Protein AF-A0A3D5DNL4-F1 (afdb_monomer)

Radius of gyration: 16.43 Å; Cα contacts (8 Å, |Δi|>4): 248; chains: 1; bounding box: 52×30×43 Å

Secondary structure (DSSP, 8-state):
-----PPP-------S-PPEEEEEEEETTEEEEEEEEE-STHHHHHHHHIIIIITT-----SEEEEEEEEESPPBTTTHHHHHHHHHHSPSSEEEEEESHHHHH-GGGTT-TTB-S-GGGTS--SEEE-

Structure (mmCIF, N/CA/C/O backbone):
data_AF-A0A3D5DNL4-F1
#
_entry.id   AF-A0A3D5DNL4-F1
#
loop_
_atom_site.group_PDB
_atom_site.id
_atom_site.type_symbol
_atom_site.label_atom_id
_atom_site.label_alt_id
_atom_site.label_comp_id
_atom_site.label_asym_id
_atom_site.label_entity_id
_atom_site.label_seq_id
_atom_site.pdbx_PDB_ins_code
_atom_site.Cartn_x
_atom_site.Cartn_y
_atom_site.Cartn_z
_atom_site.occupancy
_atom_site.B_iso_or_equiv
_atom_site.auth_seq_id
_atom_site.auth_comp_id
_atom_site.auth_asym_id
_atom_site.auth_atom_id
_atom_site.pdbx_PDB_model_num
ATOM 1 N N . MET A 1 1 ? 29.120 -6.419 -22.563 1.00 45.84 1 MET A N 1
ATOM 2 C CA . MET A 1 1 ? 28.524 -5.348 -21.740 1.00 45.84 1 MET A CA 1
ATOM 3 C C . MET A 1 1 ? 28.718 -5.767 -20.292 1.00 45.84 1 MET A C 1
ATOM 5 O O . MET A 1 1 ? 28.056 -6.698 -19.859 1.00 45.84 1 MET A O 1
ATOM 9 N N . ALA A 1 2 ? 29.748 -5.243 -19.621 1.00 48.34 2 ALA A N 1
ATOM 10 C CA . ALA A 1 2 ? 30.070 -5.651 -18.254 1.00 48.34 2 ALA A CA 1
ATOM 11 C C . ALA A 1 2 ? 28.949 -5.183 -17.318 1.00 48.34 2 ALA A C 1
ATOM 13 O O . ALA A 1 2 ? 28.575 -4.011 -17.357 1.00 48.34 2 ALA A O 1
ATOM 14 N N . ALA A 1 3 ? 28.386 -6.104 -16.535 1.00 53.28 3 ALA A N 1
ATOM 15 C CA . ALA A 1 3 ? 27.426 -5.763 -15.498 1.00 53.28 3 ALA A CA 1
ATOM 16 C C . ALA A 1 3 ? 28.106 -4.803 -14.514 1.00 53.28 3 ALA A C 1
ATOM 18 O O . ALA A 1 3 ? 29.190 -5.092 -14.011 1.00 53.28 3 ALA A O 1
ATOM 19 N N . ILE A 1 4 ? 27.496 -3.639 -14.293 1.00 64.38 4 ILE A N 1
ATOM 20 C CA . ILE A 1 4 ? 27.925 -2.720 -13.243 1.00 64.38 4 ILE A CA 1
ATOM 21 C C . ILE A 1 4 ? 27.651 -3.435 -11.919 1.00 64.38 4 ILE A C 1
ATOM 23 O O . ILE A 1 4 ? 26.496 -3.711 -11.594 1.00 64.38 4 ILE A O 1
ATOM 27 N N . ASP A 1 5 ? 28.720 -3.766 -11.197 1.00 60.12 5 ASP A N 1
ATOM 28 C CA . ASP A 1 5 ? 28.674 -4.396 -9.880 1.00 60.12 5 ASP A CA 1
ATOM 29 C C . ASP A 1 5 ? 28.193 -3.365 -8.851 1.00 60.12 5 ASP A C 1
ATOM 31 O O . ASP A 1 5 ? 28.971 -2.630 -8.236 1.00 60.12 5 ASP A O 1
ATOM 35 N N . LEU A 1 6 ? 26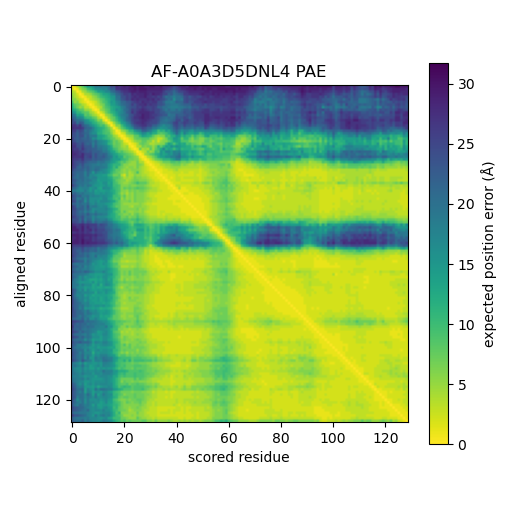.870 -3.209 -8.765 1.00 61.59 6 LEU A N 1
ATOM 36 C CA . LEU A 1 6 ? 26.246 -2.338 -7.782 1.00 61.59 6 LEU A CA 1
ATOM 37 C C . LEU A 1 6 ? 26.340 -3.010 -6.408 1.00 61.59 6 LEU A C 1
ATOM 39 O O . LEU A 1 6 ? 25.961 -4.175 -6.269 1.00 61.59 6 LEU A O 1
ATOM 43 N N . PRO A 1 7 ? 26.787 -2.283 -5.369 1.00 70.94 7 PRO A N 1
ATOM 44 C CA . PRO A 1 7 ? 26.850 -2.832 -4.026 1.00 70.94 7 PRO A CA 1
ATOM 45 C C . PRO A 1 7 ? 25.465 -3.310 -3.601 1.00 70.94 7 PRO A C 1
ATOM 47 O O . PRO A 1 7 ? 24.460 -2.639 -3.861 1.00 70.94 7 PRO A O 1
ATOM 50 N N . ALA A 1 8 ? 25.423 -4.456 -2.916 1.00 64.00 8 ALA A N 1
ATOM 51 C CA . ALA A 1 8 ? 24.187 -4.982 -2.363 1.00 64.00 8 ALA A CA 1
ATOM 52 C C . ALA A 1 8 ? 23.472 -3.857 -1.591 1.00 64.00 8 ALA A C 1
ATOM 54 O O . ALA A 1 8 ? 24.087 -3.243 -0.709 1.00 64.00 8 ALA A O 1
ATOM 55 N N . PRO A 1 9 ? 22.213 -3.534 -1.936 1.00 57.56 9 PRO A N 1
ATOM 56 C CA . PRO A 1 9 ? 21.473 -2.468 -1.280 1.00 57.56 9 PRO A CA 1
ATOM 57 C C . PRO A 1 9 ? 21.450 -2.748 0.218 1.00 57.56 9 PRO A C 1
ATOM 59 O O . PRO A 1 9 ? 20.840 -3.721 0.665 1.00 57.56 9 PRO A O 1
ATOM 62 N N . ARG A 1 10 ? 22.155 -1.909 0.981 1.00 63.69 10 ARG A N 1
ATOM 63 C CA . ARG A 1 10 ? 22.182 -1.989 2.438 1.00 63.69 10 ARG A CA 1
ATOM 64 C C . ARG A 1 10 ? 20.757 -1.749 2.908 1.00 63.69 10 ARG A C 1
ATOM 66 O O . ARG A 1 10 ? 20.219 -0.666 2.690 1.00 63.69 10 ARG A O 1
ATOM 73 N N . ALA A 1 11 ? 20.139 -2.761 3.508 1.00 55.66 11 ALA A N 1
ATOM 74 C CA . ALA A 1 11 ? 18.923 -2.542 4.268 1.00 55.66 11 ALA A CA 1
ATOM 75 C C . ALA A 1 11 ? 19.286 -1.537 5.369 1.00 55.66 11 ALA A C 1
ATOM 77 O O . ALA A 1 11 ? 20.080 -1.851 6.258 1.00 55.66 11 ALA A O 1
ATOM 78 N N . GLY A 1 12 ? 18.796 -0.300 5.249 1.00 47.91 12 GLY A N 1
ATOM 79 C CA . GLY A 1 12 ? 18.833 0.648 6.355 1.00 47.91 12 GLY A CA 1
ATOM 80 C C . GLY A 1 12 ? 18.221 -0.035 7.575 1.00 47.91 12 GLY A C 1
ATOM 81 O O . GLY A 1 12 ? 17.259 -0.791 7.432 1.00 47.91 12 GLY A O 1
ATOM 82 N N . GLY A 1 13 ? 18.838 0.146 8.744 1.00 39.88 13 GLY A N 1
ATOM 83 C CA . GLY A 1 13 ? 18.421 -0.526 9.973 1.00 39.88 13 GLY A CA 1
ATOM 84 C C . GLY A 1 13 ? 16.913 -0.412 10.208 1.00 39.88 13 GLY A C 1
ATOM 85 O O . GLY A 1 13 ? 16.300 0.603 9.889 1.00 39.88 13 GLY A O 1
ATOM 86 N N . THR A 1 14 ? 16.323 -1.458 10.784 1.00 41.62 14 THR A N 1
ATOM 87 C CA . THR A 1 14 ? 14.890 -1.607 11.088 1.00 41.62 14 THR A CA 1
ATOM 88 C C . THR A 1 14 ? 14.416 -0.694 12.229 1.00 41.62 14 THR A C 1
ATOM 90 O O . THR A 1 14 ? 13.620 -1.099 13.075 1.00 41.62 14 THR A O 1
ATOM 93 N N . ALA A 1 15 ? 14.925 0.534 12.302 1.00 36.41 15 ALA A N 1
ATOM 94 C CA . ALA A 1 15 ? 14.501 1.516 13.281 1.00 36.41 15 ALA A CA 1
ATOM 95 C C . ALA A 1 15 ? 13.173 2.147 12.828 1.00 36.41 15 ALA A C 1
ATOM 97 O O . ALA A 1 15 ? 13.147 3.194 12.194 1.00 36.41 15 ALA A O 1
ATOM 98 N N . GLY A 1 16 ? 12.068 1.476 13.154 1.00 37.69 16 GLY A N 1
ATOM 99 C CA . GLY A 1 16 ? 10.826 2.148 13.544 1.00 37.69 16 GLY A CA 1
ATOM 100 C C . GLY A 1 16 ? 10.001 2.879 12.482 1.00 37.69 16 GLY A C 1
ATOM 101 O O . GLY A 1 16 ? 9.203 3.723 12.869 1.00 37.69 16 GLY A O 1
ATOM 102 N N . ALA A 1 17 ? 10.115 2.572 11.190 1.00 43.59 17 ALA A N 1
ATOM 103 C CA . ALA A 1 17 ? 9.132 3.029 10.200 1.00 43.59 17 ALA A CA 1
ATOM 104 C C . ALA A 1 17 ? 7.957 2.039 10.138 1.00 43.59 17 ALA A C 1
ATOM 106 O O . ALA A 1 17 ? 7.785 1.310 9.162 1.00 43.59 17 ALA A O 1
ATOM 107 N N . GLY A 1 18 ? 7.195 1.939 11.229 1.00 47.69 18 GLY A N 1
ATOM 108 C CA . GLY A 1 18 ? 5.841 1.400 11.116 1.00 47.69 18 GLY A CA 1
ATOM 109 C C . GLY A 1 18 ? 5.007 2.327 10.218 1.00 47.69 18 GLY A C 1
ATOM 110 O O . GLY A 1 18 ? 5.360 3.502 10.100 1.00 47.69 18 GLY A O 1
ATOM 111 N N . PRO A 1 19 ? 3.943 1.832 9.565 1.00 55.78 19 PRO A N 1
ATOM 112 C CA . PRO A 1 19 ? 3.012 2.701 8.849 1.00 55.78 19 PRO A CA 1
ATOM 113 C C . PRO A 1 19 ? 2.564 3.851 9.757 1.00 55.78 19 PRO A C 1
ATOM 115 O O . PRO A 1 19 ? 2.255 3.617 10.930 1.00 55.78 19 PRO A O 1
ATOM 118 N N . ASP A 1 20 ? 2.571 5.079 9.234 1.00 61.22 20 ASP A N 1
ATOM 119 C CA . ASP A 1 20 ? 2.153 6.245 10.012 1.00 61.22 20 ASP A CA 1
ATOM 120 C C . ASP A 1 20 ? 0.690 6.061 10.420 1.00 61.22 20 ASP A C 1
ATOM 122 O O . ASP A 1 20 ? -0.160 5.748 9.579 1.00 61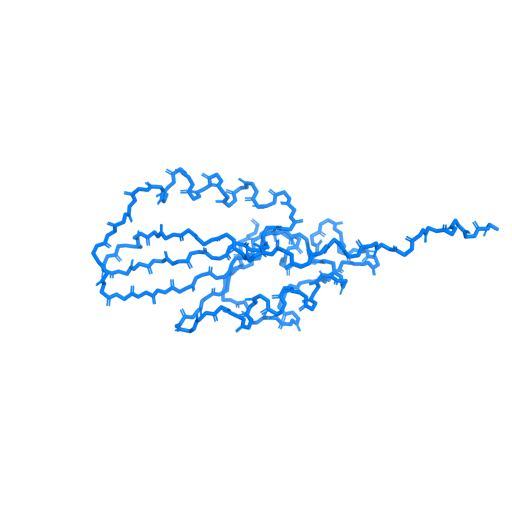.22 20 ASP A O 1
ATOM 126 N N . VAL A 1 21 ? 0.423 6.168 11.725 1.00 61.62 21 VAL A N 1
ATOM 127 C CA . VAL A 1 21 ? -0.891 5.868 12.300 1.00 61.62 21 VAL A CA 1
ATOM 128 C C . VAL A 1 21 ? -1.627 7.165 12.567 1.00 61.62 21 VAL A C 1
ATOM 130 O O . VAL A 1 21 ? -1.406 7.812 13.590 1.00 61.62 21 VAL A O 1
ATOM 133 N N . THR A 1 22 ? -2.555 7.519 11.686 1.00 69.88 22 THR A N 1
ATOM 134 C CA . THR A 1 22 ? -3.409 8.695 11.878 1.00 69.88 22 THR A CA 1
ATOM 135 C C . THR A 1 22 ? -4.783 8.272 12.395 1.00 69.88 22 THR A C 1
ATOM 137 O O . THR A 1 22 ? -5.483 7.490 11.752 1.00 69.88 22 THR A O 1
ATOM 140 N N . ALA A 1 23 ? -5.185 8.776 13.565 1.00 65.25 23 ALA A N 1
ATOM 141 C CA . ALA A 1 23 ? -6.530 8.583 14.111 1.00 65.25 23 ALA A CA 1
ATOM 142 C C . ALA A 1 23 ? -7.497 9.651 13.574 1.00 65.25 23 ALA A C 1
ATOM 144 O O . ALA A 1 23 ? -7.123 10.810 13.415 1.00 65.25 23 ALA A O 1
ATOM 145 N N . VAL A 1 24 ? -8.725 9.240 13.260 1.00 68.62 24 VAL A N 1
ATOM 146 C CA . VAL A 1 24 ? -9.744 10.058 12.595 1.00 68.62 24 VAL A CA 1
ATOM 147 C C . VAL A 1 24 ? -11.143 9.618 13.038 1.00 68.62 24 VAL A C 1
ATOM 149 O O . VAL A 1 24 ? -11.402 8.427 13.138 1.00 68.62 24 VAL A O 1
ATOM 152 N N . ASP A 1 25 ? -12.090 10.530 13.244 1.00 70.06 25 ASP A N 1
ATOM 153 C CA . ASP A 1 25 ? -13.518 10.211 13.412 1.00 70.06 25 ASP A CA 1
ATOM 154 C C . ASP A 1 25 ? -14.219 10.045 12.054 1.00 70.06 25 ASP A C 1
ATOM 156 O O . ASP A 1 25 ? -14.286 10.974 11.245 1.00 70.06 25 ASP A O 1
ATOM 160 N N . GLY A 1 26 ? -14.749 8.847 11.808 1.00 59.88 26 GLY A N 1
ATOM 161 C CA . GLY A 1 26 ? -15.518 8.487 10.617 1.00 59.88 26 GLY A CA 1
ATOM 162 C C . GLY A 1 26 ? -16.991 8.909 10.669 1.00 59.88 26 GLY A C 1
ATOM 163 O O . GLY A 1 26 ? -17.701 8.756 9.676 1.00 59.88 26 GLY A O 1
ATOM 164 N N . GLY A 1 27 ? -17.459 9.458 11.794 1.00 62.59 27 GLY A N 1
ATOM 165 C CA . GLY A 1 27 ? -18.867 9.745 12.043 1.00 62.59 27 GLY A CA 1
ATOM 166 C C . GLY A 1 27 ? -19.639 8.509 12.518 1.00 62.59 27 GLY A C 1
ATOM 167 O O . GLY A 1 27 ? -19.253 7.366 12.285 1.00 62.59 27 GLY A O 1
ATOM 168 N N . GLY A 1 28 ? -20.737 8.730 13.247 1.00 64.88 28 GLY A N 1
ATOM 169 C CA . GLY A 1 28 ? -21.557 7.641 13.798 1.00 64.88 28 GLY A CA 1
ATOM 170 C C . GLY A 1 28 ? -20.918 6.871 14.966 1.00 64.88 28 GLY A C 1
ATOM 171 O O . GLY A 1 28 ? -21.395 5.791 15.297 1.00 64.88 28 GLY A O 1
ATOM 172 N N . GLY A 1 29 ? -19.861 7.412 15.591 1.00 66.69 29 GLY A N 1
ATOM 173 C CA . GLY A 1 29 ? -19.155 6.800 16.729 1.00 66.69 29 GLY A CA 1
ATOM 174 C C . GLY A 1 29 ? -17.962 5.908 16.351 1.00 66.69 29 GLY A C 1
ATOM 175 O O . GLY A 1 29 ? -17.372 5.270 17.231 1.00 66.69 29 GLY A O 1
ATOM 176 N N . ILE A 1 30 ? -17.596 5.847 15.068 1.00 72.38 30 ILE A N 1
ATOM 177 C CA . ILE A 1 30 ? -16.483 5.035 14.564 1.00 72.38 30 ILE A CA 1
ATOM 178 C C . ILE A 1 30 ? -15.218 5.891 14.485 1.00 72.38 30 ILE A C 1
ATOM 180 O O . ILE A 1 30 ? -15.180 6.875 13.755 1.00 72.38 30 ILE A O 1
ATOM 184 N N . SER A 1 31 ? -14.151 5.475 15.162 1.00 77.12 31 SER A N 1
ATOM 185 C CA . SER A 1 31 ? -12.810 6.032 14.962 1.00 77.12 31 SER A CA 1
ATOM 186 C C . SER A 1 31 ? -12.023 5.175 13.966 1.00 77.12 31 SER A C 1
ATOM 188 O O . SER A 1 31 ? -11.785 3.991 14.204 1.00 77.12 31 SER A O 1
ATOM 190 N N . LEU A 1 32 ? -11.615 5.772 12.855 1.00 82.06 32 LEU A N 1
ATOM 191 C CA . LEU A 1 32 ? -10.736 5.205 11.846 1.00 82.06 32 LEU A CA 1
ATOM 192 C C . LEU A 1 32 ? -9.278 5.439 12.250 1.00 82.06 32 LEU A C 1
ATOM 194 O O . LEU A 1 32 ? -8.880 6.560 12.554 1.00 82.06 32 LEU A O 1
ATOM 198 N N . ARG A 1 33 ? -8.463 4.389 12.242 1.00 85.38 33 ARG A N 1
ATOM 199 C CA . ARG A 1 33 ? -7.007 4.499 12.372 1.00 85.38 33 ARG A CA 1
ATOM 200 C C . ARG A 1 33 ? -6.374 4.097 11.058 1.00 85.38 33 ARG A C 1
ATOM 202 O O . ARG A 1 33 ? -6.419 2.927 10.688 1.00 85.38 33 ARG A O 1
ATOM 209 N N . VAL A 1 34 ? -5.835 5.080 10.358 1.00 88.12 34 VAL A N 1
ATOM 210 C CA . VAL A 1 34 ? -5.213 4.911 9.051 1.00 88.12 34 VAL A CA 1
ATOM 211 C C . VAL A 1 34 ? -3.763 4.514 9.255 1.00 88.12 34 VAL A C 1
ATOM 213 O O . VAL A 1 34 ? -3.048 5.209 9.961 1.00 88.12 34 VAL A O 1
ATOM 216 N N . PHE A 1 35 ? -3.365 3.405 8.648 1.00 90.25 35 PHE A N 1
ATOM 217 C CA . PHE A 1 35 ? -1.999 2.927 8.526 1.00 90.25 35 PHE A CA 1
ATOM 218 C C . PHE A 1 35 ? -1.583 3.107 7.071 1.00 90.25 35 PHE A C 1
ATOM 220 O O . PHE A 1 35 ? -2.026 2.343 6.211 1.00 90.25 35 PHE A O 1
ATOM 227 N N . ASP A 1 36 ? -0.770 4.122 6.789 1.00 90.56 36 ASP A N 1
ATOM 228 C CA . ASP A 1 36 ? -0.309 4.381 5.426 1.00 90.56 36 ASP A CA 1
ATOM 229 C C . ASP A 1 36 ? 1.006 3.649 5.130 1.00 90.56 36 ASP A C 1
ATOM 231 O O . ASP A 1 36 ? 2.055 3.935 5.716 1.00 90.56 36 ASP A O 1
ATOM 235 N N . ALA A 1 37 ? 0.957 2.705 4.193 1.00 91.75 37 ALA A N 1
ATOM 236 C CA . ALA A 1 37 ? 2.133 2.183 3.517 1.00 91.75 37 ALA A CA 1
ATOM 237 C C . ALA A 1 37 ? 2.458 3.104 2.330 1.00 91.75 37 ALA A C 1
ATOM 239 O O . ALA A 1 37 ? 2.142 2.801 1.176 1.00 91.75 37 ALA A O 1
ATOM 240 N N . GLY A 1 38 ? 3.095 4.237 2.634 1.00 91.44 38 GLY A N 1
ATOM 241 C CA . GLY A 1 38 ? 3.517 5.231 1.651 1.00 91.44 38 GLY A CA 1
ATOM 242 C C . GLY A 1 38 ? 4.751 4.790 0.859 1.00 91.44 38 GLY A C 1
ATOM 243 O O . GLY A 1 38 ? 5.871 4.826 1.368 1.00 91.44 38 GLY A O 1
ATOM 244 N N . LEU A 1 39 ? 4.561 4.379 -0.400 1.00 91.00 39 LEU A N 1
ATOM 245 C CA . LEU A 1 39 ? 5.616 3.788 -1.243 1.00 91.00 39 LEU A CA 1
ATOM 246 C C . LEU A 1 39 ? 6.069 4.688 -2.401 1.00 91.00 39 LEU A C 1
ATOM 248 O O . LEU A 1 39 ? 7.176 4.521 -2.914 1.00 91.00 39 LEU A O 1
ATOM 252 N N . ALA A 1 40 ? 5.217 5.613 -2.853 1.00 92.56 40 ALA A N 1
ATOM 253 C CA . ALA A 1 40 ? 5.512 6.513 -3.971 1.00 92.56 40 ALA A CA 1
ATOM 254 C C . ALA A 1 40 ? 4.711 7.828 -3.882 1.00 92.56 40 ALA A C 1
ATOM 256 O O . ALA A 1 40 ? 4.301 8.244 -2.804 1.00 92.56 40 ALA A O 1
ATOM 257 N N . CYS A 1 41 ? 4.470 8.490 -5.020 1.00 93.75 41 CYS A N 1
ATOM 258 C CA . CYS A 1 41 ? 3.772 9.779 -5.098 1.00 93.75 41 CYS A CA 1
ATOM 259 C C . CYS A 1 41 ? 2.352 9.767 -4.511 1.00 93.75 41 CYS A C 1
ATOM 261 O O . CYS A 1 41 ? 1.912 10.778 -3.983 1.00 93.75 41 CYS A O 1
ATOM 263 N N . CYS A 1 42 ? 1.662 8.629 -4.523 1.00 93.94 42 CYS A N 1
ATOM 264 C CA . CYS A 1 42 ? 0.346 8.499 -3.904 1.00 93.94 42 CYS A CA 1
ATOM 265 C C . CYS A 1 42 ? 0.344 8.760 -2.388 1.00 93.94 42 CYS A C 1
ATOM 267 O O . CYS A 1 42 ? -0.665 9.199 -1.847 1.00 93.94 42 CYS A O 1
ATOM 269 N N . ALA A 1 43 ? 1.470 8.544 -1.701 1.00 92.75 43 ALA A N 1
ATOM 270 C CA . ALA A 1 43 ? 1.576 8.788 -0.263 1.00 92.75 43 ALA A CA 1
ATOM 271 C C . ALA A 1 43 ? 1.347 10.267 0.086 1.00 92.75 43 ALA A C 1
ATOM 273 O O . ALA A 1 43 ? 0.635 10.584 1.034 1.00 92.75 43 ALA A O 1
ATOM 274 N N . VAL A 1 44 ? 1.880 11.194 -0.724 1.00 92.88 44 VAL A N 1
ATOM 275 C CA . VAL A 1 44 ? 1.687 12.632 -0.465 1.00 92.88 44 VAL A CA 1
ATOM 276 C C . VAL A 1 44 ? 0.246 13.073 -0.715 1.00 92.88 44 VAL A C 1
ATOM 278 O O . VAL A 1 44 ? -0.224 14.023 -0.093 1.00 92.88 44 VAL A O 1
ATOM 281 N N . GLU A 1 45 ? -0.475 12.375 -1.596 1.00 93.12 45 GLU A N 1
ATOM 282 C CA . GLU A 1 45 ? -1.901 12.609 -1.838 1.00 93.12 45 GLU A CA 1
ATOM 283 C C . GLU A 1 45 ? -2.733 12.130 -0.644 1.00 93.12 45 GLU A C 1
ATOM 285 O O . GLU A 1 45 ? -3.613 12.859 -0.178 1.00 93.12 45 GLU A O 1
ATOM 290 N N . VAL A 1 46 ? -2.408 10.953 -0.098 1.00 91.12 46 VAL A N 1
ATOM 291 C CA . VAL A 1 46 ? -3.031 10.409 1.117 1.00 91.12 46 VAL A CA 1
ATOM 292 C C . VAL A 1 46 ? -2.763 11.320 2.315 1.00 91.12 46 VAL A C 1
ATOM 294 O O . VAL A 1 46 ? -3.706 11.720 2.996 1.00 91.12 46 VAL A O 1
ATOM 297 N N . GLU A 1 47 ? -1.516 11.735 2.542 1.00 89.12 47 GLU A N 1
ATOM 298 C CA . GLU A 1 47 ? -1.160 12.639 3.640 1.00 89.12 47 GLU A CA 1
ATOM 299 C C . GLU A 1 47 ? -1.868 13.999 3.512 1.00 89.12 47 GLU A C 1
ATOM 301 O O . GLU A 1 47 ? -2.409 14.526 4.490 1.00 89.12 47 GLU A O 1
ATOM 306 N N . ALA A 1 48 ? -1.927 14.569 2.304 1.00 89.56 48 ALA A N 1
ATOM 307 C CA . ALA A 1 48 ? -2.651 15.812 2.058 1.00 89.56 48 ALA A CA 1
ATOM 308 C C . ALA A 1 48 ? -4.159 15.659 2.320 1.00 89.56 48 ALA A C 1
ATOM 310 O O . ALA A 1 48 ? -4.771 16.552 2.916 1.00 89.56 48 ALA A O 1
ATOM 311 N N . ALA A 1 49 ? -4.757 14.532 1.923 1.00 86.62 49 ALA A N 1
ATOM 312 C CA . ALA A 1 49 ? -6.161 14.234 2.184 1.00 86.62 49 ALA A CA 1
ATOM 313 C C . ALA A 1 49 ? -6.437 14.073 3.686 1.00 86.62 49 ALA A C 1
ATOM 315 O O . ALA A 1 49 ? -7.390 14.671 4.196 1.00 86.62 49 ALA A O 1
ATOM 316 N N . LEU A 1 50 ? -5.574 13.349 4.407 1.00 84.75 50 LEU A N 1
ATOM 317 C CA . LEU A 1 50 ? -5.647 13.193 5.860 1.00 84.75 50 LEU A CA 1
ATOM 318 C C . LEU A 1 50 ? -5.571 14.558 6.553 1.00 84.75 50 LEU A C 1
ATOM 320 O O . LEU A 1 50 ? -6.443 14.908 7.346 1.00 84.75 50 LEU A O 1
ATOM 324 N N . ARG A 1 51 ? -4.598 15.396 6.187 1.00 82.94 51 ARG A N 1
ATOM 325 C CA . ARG A 1 51 ? -4.444 16.739 6.764 1.00 82.94 51 ARG A CA 1
ATOM 326 C C . ARG A 1 51 ? -5.620 17.665 6.459 1.00 82.94 51 ARG A C 1
ATOM 328 O O . ARG A 1 51 ? -5.992 18.474 7.302 1.00 82.94 51 ARG A O 1
ATOM 335 N N . ARG A 1 52 ? -6.201 17.580 5.260 1.00 80.06 52 ARG A N 1
ATOM 336 C CA . ARG A 1 52 ? -7.273 18.489 4.825 1.00 80.06 52 ARG A CA 1
ATOM 337 C C . ARG A 1 52 ? -8.644 18.101 5.363 1.00 80.06 52 ARG A C 1
ATOM 339 O O . ARG A 1 52 ? -9.431 18.980 5.703 1.00 80.06 52 ARG A O 1
ATOM 346 N N . 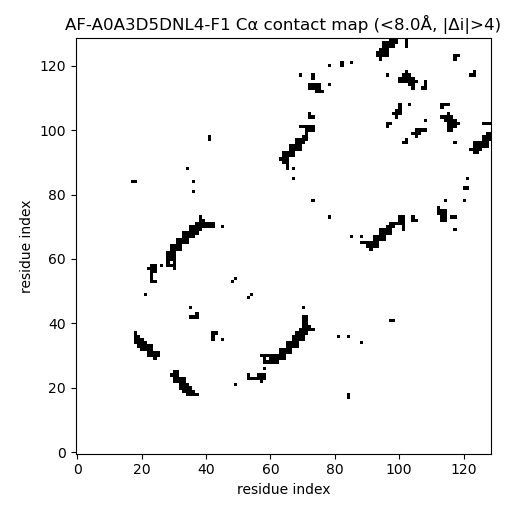HIS A 1 53 ? -8.953 16.811 5.372 1.00 72.69 53 HIS A N 1
ATOM 347 C CA . HIS A 1 53 ? -10.309 16.328 5.632 1.00 72.69 53 HIS A CA 1
ATOM 348 C C . HIS A 1 53 ? -10.459 15.656 6.994 1.00 72.69 53 HIS A C 1
ATOM 350 O O . HIS A 1 53 ? -11.582 15.542 7.492 1.00 72.69 53 HIS A O 1
ATOM 356 N N . LEU A 1 54 ? -9.346 15.223 7.586 1.00 65.44 54 LEU A N 1
ATOM 357 C CA . LEU A 1 54 ? -9.341 14.298 8.713 1.00 65.44 54 LEU A CA 1
ATOM 358 C C . LEU A 1 54 ? -8.514 14.807 9.911 1.00 65.44 54 LEU A C 1
ATOM 360 O O . LEU A 1 54 ? -8.600 14.228 10.989 1.00 65.44 54 LEU A O 1
ATOM 364 N N . ALA A 1 55 ? -7.798 15.932 9.780 1.00 59.81 55 ALA A N 1
ATOM 365 C CA . ALA A 1 55 ? -7.060 16.547 10.881 1.00 59.81 5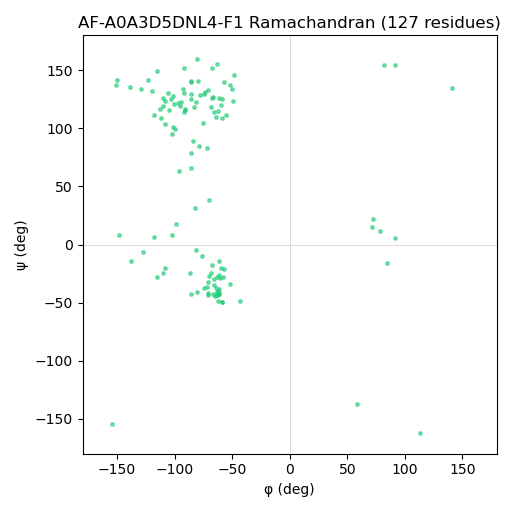5 ALA A CA 1
ATOM 366 C C . ALA A 1 55 ? -7.989 17.095 11.980 1.00 59.81 55 ALA A C 1
ATOM 368 O O . ALA A 1 55 ? -8.881 17.904 11.715 1.00 59.81 55 ALA A O 1
ATOM 369 N N . GLY A 1 56 ? -7.736 16.690 13.228 1.00 56.00 56 GLY A N 1
ATOM 370 C CA . GLY A 1 56 ? -8.360 17.262 14.427 1.00 56.00 56 GLY A CA 1
ATOM 371 C C . GLY A 1 56 ? -9.792 16.801 14.714 1.00 56.00 56 GLY A C 1
ATOM 372 O O . GLY A 1 56 ? -10.455 17.385 15.569 1.00 56.00 56 GLY A O 1
ATOM 373 N N . ARG A 1 57 ? -10.287 15.770 14.020 1.00 57.06 57 ARG A N 1
ATOM 374 C CA . ARG A 1 57 ? -11.600 15.165 14.290 1.00 57.06 57 ARG A CA 1
ATOM 375 C C . ARG A 1 57 ? -11.431 13.938 15.183 1.00 57.06 57 ARG A C 1
ATOM 377 O O . ARG A 1 57 ? -11.718 12.834 14.752 1.00 57.06 57 ARG A O 1
ATOM 384 N N . ASP A 1 58 ? -10.951 14.121 16.409 1.00 56.22 58 ASP A N 1
ATOM 385 C CA . ASP A 1 58 ? -10.898 13.045 17.406 1.00 56.22 58 ASP A CA 1
ATOM 386 C C . ASP A 1 58 ? -12.258 12.939 18.110 1.00 56.22 58 ASP A C 1
ATOM 388 O O . ASP A 1 58 ? -12.545 13.623 19.092 1.00 56.22 58 ASP A O 1
ATOM 392 N N . GLY A 1 59 ? -13.144 12.125 17.544 1.00 53.56 59 GLY A N 1
ATOM 393 C CA . GLY A 1 59 ? -14.473 11.849 18.083 1.00 53.56 59 GLY A CA 1
ATOM 394 C C . GLY A 1 59 ? -14.461 10.810 19.202 1.00 53.56 59 GLY A C 1
ATOM 395 O O . GLY A 1 59 ? -13.533 10.010 19.338 1.00 53.56 59 GLY A O 1
ATOM 396 N N . ALA A 1 60 ? -15.522 10.806 20.012 1.00 53.69 60 ALA A N 1
ATOM 397 C CA . ALA A 1 60 ? -15.686 9.872 21.121 1.00 53.69 60 ALA A CA 1
ATOM 398 C C . ALA A 1 60 ? -15.683 8.405 20.635 1.00 53.69 60 ALA A C 1
ATOM 400 O O . ALA A 1 60 ? -16.530 7.990 19.844 1.00 53.69 60 ALA A O 1
ATOM 401 N N . GLN A 1 61 ? -14.715 7.631 21.136 1.00 58.69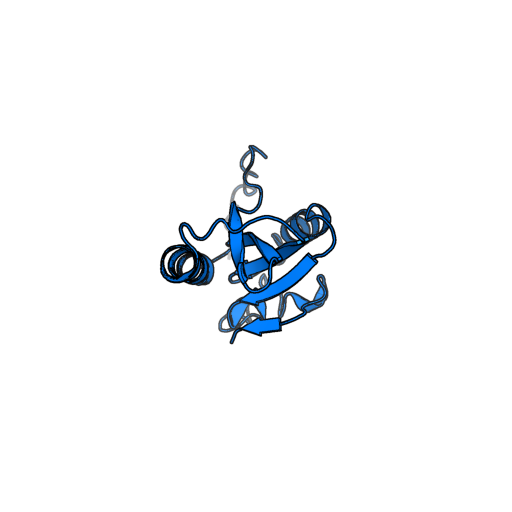 61 GLN A N 1
ATOM 402 C CA . GLN A 1 61 ? -14.460 6.229 20.794 1.00 58.69 61 GLN A CA 1
ATOM 403 C C . GLN A 1 61 ? -15.628 5.322 21.195 1.00 58.69 61 GLN A C 1
ATOM 405 O O . GLN A 1 61 ? -15.814 5.043 22.378 1.00 58.69 61 GLN A O 1
ATOM 410 N N . THR A 1 62 ? -16.373 4.796 20.220 1.00 63.69 62 THR A N 1
ATOM 411 C CA . THR A 1 62 ? -17.289 3.663 20.465 1.00 63.69 62 THR A CA 1
ATOM 412 C C . THR A 1 62 ? -16.877 2.405 19.701 1.00 63.69 62 THR A C 1
ATOM 414 O O . THR A 1 62 ? -17.080 1.300 20.196 1.00 63.69 62 THR A O 1
ATOM 417 N N . SER A 1 63 ? -16.209 2.546 18.549 1.00 73.94 63 SER A N 1
ATOM 418 C CA . SER A 1 63 ? -15.586 1.434 17.818 1.00 73.94 63 SER A CA 1
ATOM 419 C C . SER A 1 63 ? -14.366 1.905 17.020 1.00 73.94 63 SER A C 1
ATOM 421 O O . SER A 1 63 ? -14.391 2.971 16.408 1.00 73.94 63 S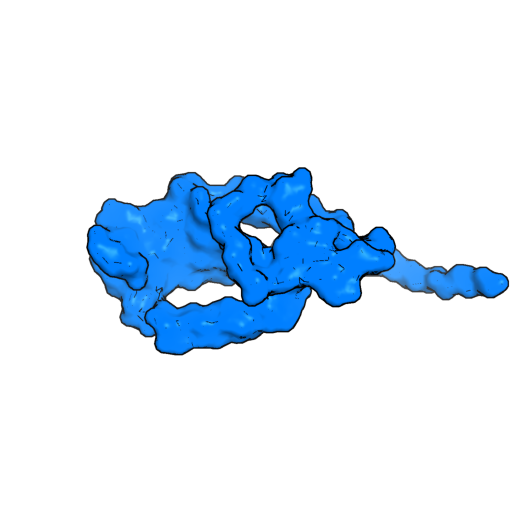ER A O 1
ATOM 423 N N . VAL A 1 64 ? -13.276 1.133 17.052 1.00 80.50 64 VAL A N 1
ATOM 424 C CA . VAL A 1 64 ? -12.052 1.414 16.285 1.00 80.50 64 VAL A CA 1
ATOM 425 C C . VAL A 1 64 ? -12.029 0.519 15.052 1.00 80.50 64 VAL A C 1
ATOM 427 O O . VAL A 1 64 ? -12.158 -0.696 15.181 1.00 80.50 64 VAL A O 1
ATOM 430 N N . VAL A 1 65 ? -11.845 1.109 13.873 1.00 85.25 65 VAL A N 1
ATOM 431 C CA . VAL A 1 65 ? -11.611 0.380 12.622 1.00 85.25 65 VAL A CA 1
ATOM 432 C C . VAL A 1 65 ? -10.257 0.790 12.074 1.00 85.25 65 VAL A C 1
ATOM 434 O O . VAL A 1 65 ? -9.936 1.976 11.994 1.00 85.25 65 VAL A O 1
ATOM 437 N N . HIS A 1 66 ? -9.452 -0.192 11.698 1.00 89.81 66 HIS A N 1
ATOM 438 C CA . HIS A 1 66 ? -8.139 0.040 11.123 1.00 89.81 66 HIS A CA 1
ATOM 439 C C . HIS A 1 66 ? -8.245 0.072 9.596 1.00 89.81 66 HIS A C 1
ATOM 441 O O . HIS A 1 66 ? -8.894 -0.780 8.996 1.00 89.81 66 HIS A O 1
ATOM 447 N N . VAL A 1 67 ? -7.629 1.059 8.954 1.00 90.81 67 VAL A N 1
ATOM 448 C CA . VAL A 1 67 ? -7.586 1.175 7.492 1.00 90.81 67 VAL A CA 1
ATOM 449 C C . VAL A 1 67 ? -6.133 1.084 7.068 1.00 90.81 67 VAL A C 1
ATOM 451 O O . VAL A 1 67 ? -5.355 1.982 7.361 1.00 90.81 67 VAL A O 1
ATOM 454 N N . PHE A 1 68 ? -5.762 0.001 6.401 1.00 94.44 68 PHE A N 1
ATOM 455 C CA . PHE A 1 68 ? -4.441 -0.183 5.824 1.00 94.44 68 PHE A CA 1
ATOM 456 C C . PHE A 1 68 ? -4.452 0.323 4.384 1.00 94.44 68 PHE A C 1
ATOM 458 O O . PHE A 1 68 ? -5.152 -0.228 3.534 1.00 94.44 68 PHE A O 1
ATOM 465 N N . VAL A 1 69 ? -3.710 1.391 4.113 1.00 94.75 69 VAL A N 1
ATOM 466 C CA . VAL A 1 69 ? -3.641 2.021 2.794 1.00 94.75 69 VAL A CA 1
ATOM 467 C C . VAL A 1 69 ? -2.332 1.624 2.133 1.00 94.75 69 VAL A C 1
ATOM 469 O O . VAL A 1 69 ? -1.267 1.832 2.703 1.00 94.75 69 VAL A O 1
ATOM 472 N N . VAL A 1 70 ? -2.396 1.065 0.926 1.00 95.19 70 VAL A N 1
ATOM 473 C CA . VAL A 1 70 ? -1.211 0.839 0.093 1.00 95.19 70 VAL A CA 1
ATOM 474 C C . VAL A 1 70 ? -1.134 1.949 -0.940 1.00 95.19 70 VAL A C 1
ATOM 476 O O . VAL A 1 70 ? -1.832 1.915 -1.954 1.00 95.19 70 VAL A O 1
ATOM 479 N N . ALA A 1 71 ? -0.299 2.948 -0.659 1.00 94.81 71 ALA A N 1
ATOM 480 C CA . ALA A 1 71 ? -0.193 4.161 -1.452 1.00 94.81 71 ALA A CA 1
ATOM 481 C C . ALA A 1 71 ? 1.045 4.130 -2.357 1.00 94.81 71 ALA A C 1
ATOM 483 O O . ALA A 1 71 ? 2.151 4.529 -1.977 1.00 94.81 71 ALA A O 1
ATOM 484 N N . GLY A 1 72 ? 0.846 3.707 -3.607 1.00 94.19 72 GLY A N 1
ATOM 485 C CA . GLY A 1 72 ? 1.861 3.789 -4.657 1.00 94.19 72 GLY A CA 1
ATOM 486 C C . GLY A 1 72 ? 2.394 2.445 -5.152 1.00 94.19 72 GLY A C 1
ATOM 487 O O . GLY A 1 72 ? 1.764 1.403 -5.017 1.00 94.19 72 GLY A O 1
ATOM 488 N N . THR A 1 73 ? 3.548 2.485 -5.823 1.00 95.12 73 THR A N 1
ATOM 489 C CA . THR A 1 73 ? 4.100 1.309 -6.511 1.00 95.12 73 THR A CA 1
ATOM 490 C C . THR A 1 73 ? 4.690 0.297 -5.534 1.00 95.12 73 THR A C 1
ATOM 492 O O . THR A 1 73 ? 5.517 0.645 -4.690 1.00 95.12 73 THR A O 1
ATOM 495 N N . VAL A 1 74 ? 4.296 -0.969 -5.675 1.00 94.56 74 VAL A N 1
ATOM 496 C CA . VAL A 1 74 ? 4.894 -2.078 -4.928 1.00 94.56 74 VAL A CA 1
ATOM 497 C C . VAL A 1 74 ? 5.942 -2.743 -5.799 1.00 94.56 74 VAL A C 1
ATOM 499 O O . VAL A 1 74 ? 5.652 -3.224 -6.893 1.00 94.56 74 VAL A O 1
ATOM 502 N N . THR A 1 75 ? 7.171 -2.782 -5.295 1.00 94.69 75 THR A N 1
ATOM 503 C CA . THR A 1 75 ? 8.231 -3.570 -5.924 1.00 94.69 75 THR A CA 1
ATOM 504 C C . THR A 1 75 ? 8.279 -4.969 -5.330 1.00 94.69 75 THR A C 1
ATOM 506 O O . THR A 1 75 ? 7.988 -5.149 -4.147 1.00 94.69 75 THR A O 1
ATOM 509 N N . ASP A 1 76 ? 8.726 -5.952 -6.108 1.00 92.44 76 ASP A N 1
ATOM 510 C CA . ASP A 1 76 ? 8.775 -7.355 -5.667 1.00 92.44 76 ASP A CA 1
ATOM 511 C C . ASP A 1 76 ? 9.675 -7.539 -4.436 1.00 92.44 76 ASP A C 1
ATOM 513 O O . ASP A 1 76 ? 9.442 -8.391 -3.581 1.00 92.44 76 ASP A O 1
ATOM 517 N N . LYS A 1 77 ? 10.685 -6.673 -4.298 1.00 93.25 77 LYS A N 1
ATOM 518 C CA . LYS A 1 77 ? 11.551 -6.624 -3.119 1.00 93.25 77 LYS A CA 1
ATOM 519 C C . LYS A 1 77 ? 10.843 -6.070 -1.875 1.00 93.25 77 LYS A C 1
ATOM 521 O O . LYS A 1 77 ? 11.183 -6.460 -0.761 1.00 93.25 77 LYS A O 1
ATOM 526 N N . LEU A 1 78 ? 9.895 -5.151 -2.048 1.00 92.56 78 LEU A N 1
ATOM 527 C CA . LEU A 1 78 ? 9.125 -4.553 -0.954 1.00 92.56 78 LEU A CA 1
ATOM 528 C C . LEU A 1 78 ? 7.889 -5.374 -0.576 1.00 92.56 78 LEU A C 1
ATOM 530 O O . LEU A 1 78 ? 7.469 -5.295 0.576 1.00 92.56 78 LEU A O 1
ATOM 534 N N . ALA A 1 79 ? 7.349 -6.191 -1.482 1.00 92.06 79 ALA A N 1
ATOM 535 C CA . ALA A 1 79 ? 6.187 -7.049 -1.239 1.00 92.06 79 ALA A CA 1
ATOM 536 C C . ALA A 1 79 ? 6.197 -7.782 0.127 1.00 92.06 79 ALA A C 1
ATOM 538 O O . ALA A 1 79 ? 5.213 -7.658 0.861 1.00 92.06 79 ALA A O 1
ATOM 539 N N . PRO A 1 80 ? 7.283 -8.464 0.563 1.00 92.69 80 PRO A N 1
ATOM 540 C CA . PRO A 1 80 ? 7.295 -9.128 1.871 1.00 92.69 80 PRO A CA 1
ATOM 541 C C . PRO A 1 80 ? 7.221 -8.156 3.060 1.00 92.69 80 PRO A C 1
ATOM 543 O O . PRO A 1 80 ? 6.669 -8.505 4.102 1.00 92.69 80 PRO A O 1
ATOM 546 N N . HIS A 1 81 ? 7.744 -6.935 2.924 1.00 92.94 81 HIS A N 1
ATOM 547 C CA . HIS A 1 81 ? 7.663 -5.912 3.970 1.00 92.94 81 HIS A CA 1
ATOM 548 C C . HIS A 1 81 ? 6.259 -5.313 4.073 1.00 92.94 81 HIS A C 1
ATOM 550 O O . HIS A 1 81 ? 5.774 -5.077 5.177 1.00 92.94 81 HIS A O 1
ATOM 556 N N . VAL A 1 82 ? 5.582 -5.124 2.939 1.00 92.38 82 VAL A N 1
ATOM 557 C CA . VAL A 1 82 ? 4.185 -4.665 2.913 1.00 92.38 82 VAL A CA 1
ATOM 558 C C . VAL A 1 82 ? 3.268 -5.733 3.512 1.00 92.38 82 VAL A C 1
ATOM 560 O O . VAL A 1 82 ? 2.419 -5.416 4.341 1.00 92.38 82 VAL A O 1
ATOM 563 N N . LEU A 1 83 ? 3.489 -7.008 3.178 1.00 93.38 83 LEU A N 1
ATOM 564 C CA . LEU A 1 83 ? 2.749 -8.124 3.769 1.00 93.38 83 LEU A CA 1
ATOM 565 C C . LEU A 1 83 ? 2.954 -8.213 5.288 1.00 93.38 83 LEU A C 1
ATOM 567 O O . LEU A 1 83 ? 1.996 -8.426 6.027 1.00 93.38 83 LEU A O 1
ATOM 571 N N . LYS A 1 84 ? 4.188 -8.011 5.762 1.00 92.81 84 LYS A N 1
ATOM 572 C CA . LYS A 1 84 ? 4.510 -7.933 7.192 1.00 92.81 84 LYS A CA 1
ATOM 573 C C . LYS A 1 84 ? 3.727 -6.804 7.876 1.00 92.81 84 LYS A C 1
ATOM 575 O O . LYS A 1 84 ? 3.067 -7.051 8.877 1.00 92.81 84 LYS A O 1
ATOM 580 N N . ALA A 1 85 ? 3.741 -5.598 7.306 1.00 91.56 85 ALA A N 1
ATOM 581 C CA . ALA A 1 85 ? 3.012 -4.452 7.855 1.00 91.56 85 ALA A CA 1
ATOM 582 C C . ALA A 1 85 ? 1.490 -4.690 7.898 1.00 91.56 85 ALA A C 1
ATOM 584 O O . ALA A 1 85 ? 0.828 -4.338 8.875 1.00 91.56 85 ALA A O 1
ATOM 585 N N . TYR A 1 86 ? 0.941 -5.347 6.873 1.00 92.50 86 TYR A N 1
ATOM 586 C CA . TYR A 1 86 ? -0.458 -5.771 6.855 1.00 92.50 86 TYR A CA 1
ATOM 587 C C . TYR A 1 86 ? -0.775 -6.775 7.977 1.00 92.50 86 TYR A C 1
ATOM 589 O O . TYR A 1 86 ? -1.788 -6.636 8.660 1.00 92.50 86 TYR A O 1
ATOM 597 N N . GLN A 1 87 ? 0.100 -7.756 8.215 1.00 92.56 87 GLN A N 1
ATOM 598 C CA . GLN A 1 87 ? -0.061 -8.738 9.297 1.00 92.56 87 GLN A CA 1
ATOM 599 C C . GLN A 1 87 ? 0.038 -8.109 10.692 1.00 92.56 87 GLN A C 1
ATOM 601 O O . GLN A 1 87 ? -0.676 -8.530 11.600 1.00 92.56 87 GLN A O 1
ATOM 606 N N . ASP A 1 88 ? 0.887 -7.094 10.850 1.00 91.50 88 ASP A N 1
ATOM 607 C CA . ASP A 1 88 ? 1.068 -6.365 12.109 1.00 91.50 88 ASP A CA 1
ATOM 608 C C . ASP A 1 88 ? -0.100 -5.385 12.390 1.00 91.50 88 ASP A C 1
ATOM 610 O O . ASP A 1 88 ? -0.220 -4.852 13.496 1.00 91.50 88 ASP A O 1
ATOM 614 N N . THR A 1 89 ? -0.995 -5.162 11.417 1.00 89.38 89 THR A N 1
ATOM 615 C CA . THR A 1 89 ? -2.172 -4.294 11.571 1.00 89.38 89 THR A CA 1
ATOM 616 C C . THR A 1 89 ? -3.285 -5.010 12.357 1.00 89.38 89 THR A C 1
ATOM 618 O O . THR A 1 89 ? -3.682 -6.111 11.964 1.00 89.38 89 THR A O 1
ATOM 621 N N . PRO A 1 90 ? -3.855 -4.413 13.427 1.00 89.81 90 PRO A N 1
ATOM 622 C CA . PRO A 1 90 ? -4.883 -5.072 14.238 1.00 89.81 90 PRO A CA 1
ATOM 623 C C . PRO A 1 90 ? -6.216 -5.279 13.496 1.00 89.81 90 PRO A C 1
ATOM 625 O O . PRO A 1 90 ? -6.584 -4.496 12.627 1.00 89.81 90 PRO A O 1
ATOM 628 N N . GLU A 1 91 ? -6.969 -6.311 13.883 1.00 87.38 91 GLU A N 1
ATOM 629 C CA . GLU A 1 91 ? -8.343 -6.575 13.418 1.00 87.38 91 GLU A CA 1
ATOM 630 C C . GLU A 1 91 ? -9.348 -5.790 14.295 1.00 87.38 91 GLU A C 1
ATOM 632 O O . GLU A 1 91 ? -9.137 -5.748 15.511 1.00 87.38 91 GLU A O 1
ATOM 637 N N . PRO A 1 92 ? -10.439 -5.184 13.774 1.00 89.75 92 PRO A N 1
ATOM 638 C CA . PRO A 1 92 ? -10.965 -5.230 12.406 1.00 89.75 92 PRO A CA 1
ATOM 639 C C . PRO A 1 92 ? -10.246 -4.270 11.448 1.00 89.75 92 PRO A C 1
ATOM 641 O O . PRO A 1 92 ? -10.233 -3.055 11.682 1.00 89.75 92 PRO A O 1
ATOM 644 N N . ARG A 1 93 ? -9.687 -4.802 10.350 1.00 90.94 93 ARG A N 1
ATOM 645 C CA . ARG A 1 93 ? -8.974 -4.002 9.335 1.00 90.94 93 ARG A CA 1
ATOM 646 C C . ARG A 1 93 ? -9.664 -4.004 7.976 1.00 90.94 93 ARG A C 1
ATOM 648 O O . ARG A 1 93 ? -10.306 -4.974 7.591 1.00 90.94 93 ARG A O 1
ATOM 655 N N . ARG A 1 94 ? -9.498 -2.905 7.244 1.00 92.50 94 ARG A N 1
ATOM 656 C CA . ARG A 1 94 ? -9.893 -2.736 5.842 1.00 92.50 94 ARG A CA 1
ATOM 657 C C . ARG A 1 94 ? -8.686 -2.341 5.013 1.00 92.50 94 ARG A C 1
ATOM 659 O O . ARG A 1 94 ? -7.875 -1.546 5.480 1.00 92.50 94 ARG A O 1
ATOM 666 N N . VAL A 1 95 ? -8.577 -2.860 3.799 1.00 94.81 95 VAL A N 1
ATOM 667 C CA . VAL A 1 95 ? -7.455 -2.603 2.894 1.00 94.81 95 VAL A CA 1
ATOM 668 C C . VAL A 1 95 ? -7.896 -1.706 1.745 1.00 94.81 95 VAL A C 1
ATOM 670 O O . VAL A 1 95 ? -8.809 -2.037 0.987 1.00 94.81 95 VAL A O 1
ATOM 673 N N . LEU A 1 96 ? -7.205 -0.581 1.595 1.00 94.88 96 LEU A N 1
ATOM 674 C CA . LEU A 1 96 ? -7.389 0.379 0.515 1.00 94.88 96 LEU A CA 1
ATOM 675 C C . LEU A 1 96 ? -6.174 0.336 -0.415 1.00 94.88 96 LEU A C 1
ATOM 677 O O . LEU A 1 96 ? -5.061 0.648 0.004 1.00 94.88 96 LEU A O 1
ATOM 681 N N . SER A 1 97 ? -6.380 -0.007 -1.683 1.00 95.69 97 SER A N 1
ATOM 682 C CA . SER A 1 97 ? -5.345 0.115 -2.714 1.00 95.69 97 SER A CA 1
ATOM 683 C C . SER A 1 97 ? -5.459 1.489 -3.367 1.00 95.69 97 SER A C 1
ATOM 685 O O . SER A 1 97 ? -6.496 1.799 -3.953 1.00 95.69 97 SER A O 1
ATOM 687 N N . PHE A 1 98 ? -4.430 2.330 -3.236 1.00 95.56 98 PHE A N 1
ATOM 688 C CA . PHE A 1 98 ? -4.481 3.723 -3.674 1.00 95.56 98 PHE A CA 1
ATOM 689 C C . PHE A 1 98 ? -3.540 3.987 -4.855 1.00 95.56 98 PHE A C 1
ATOM 691 O O . PHE A 1 98 ? -2.311 3.905 -4.742 1.00 95.56 98 PHE A O 1
ATOM 698 N N . GLY A 1 99 ? -4.152 4.351 -5.983 1.00 94.94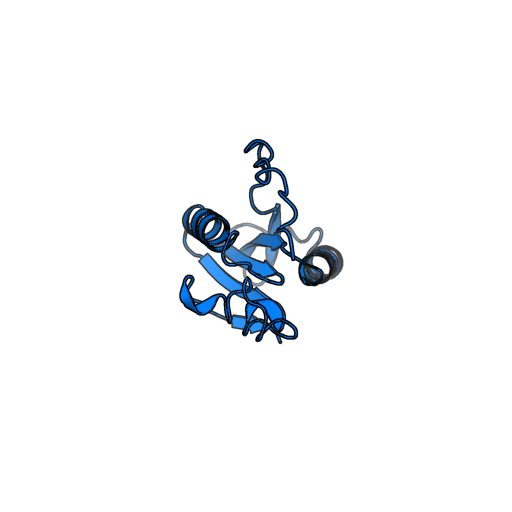 99 GLY A N 1
ATOM 699 C CA . GLY A 1 99 ? -3.504 4.717 -7.233 1.00 94.94 99 GLY A CA 1
ATOM 700 C C . GLY A 1 99 ? -3.289 3.543 -8.189 1.00 94.94 99 GLY A C 1
ATOM 701 O O . GLY A 1 99 ? -3.123 2.384 -7.796 1.00 94.94 99 GLY A O 1
ATOM 702 N N . ALA A 1 100 ? -3.213 3.858 -9.484 1.00 94.38 100 ALA A N 1
ATOM 703 C CA . ALA A 1 100 ? -3.031 2.877 -10.558 1.00 94.38 100 ALA A CA 1
ATOM 704 C C . ALA A 1 100 ? -1.843 1.914 -10.347 1.00 94.38 100 ALA A C 1
ATOM 706 O O . ALA A 1 100 ? -1.928 0.737 -10.715 1.00 94.38 100 ALA A O 1
ATOM 707 N N . CYS A 1 101 ? -0.753 2.393 -9.732 1.00 94.69 101 CYS A N 1
ATOM 708 C CA . CYS A 1 101 ? 0.432 1.589 -9.431 1.00 94.69 101 CYS A CA 1
ATOM 709 C C . CYS A 1 101 ? 0.147 0.459 -8.429 1.00 94.69 101 CYS A C 1
ATOM 711 O O . CYS A 1 101 ? 0.587 -0.664 -8.659 1.00 94.69 101 CYS A O 1
ATOM 713 N N . ALA A 1 102 ? -0.606 0.730 -7.359 1.00 94.31 102 ALA A N 1
ATOM 714 C CA . ALA A 1 102 ? -0.981 -0.281 -6.370 1.00 94.31 102 ALA A CA 1
ATOM 715 C C . ALA A 1 102 ? -2.028 -1.256 -6.937 1.00 94.31 102 ALA A C 1
ATOM 717 O O . ALA A 1 102 ? -1.968 -2.461 -6.691 1.00 94.31 102 ALA A O 1
ATOM 718 N N . ASN A 1 103 ? -2.948 -0.745 -7.761 1.00 94.25 103 ASN A N 1
ATOM 719 C CA . ASN A 1 103 ? -4.060 -1.524 -8.306 1.00 94.25 103 ASN A CA 1
ATOM 720 C C . ASN A 1 103 ? -3.601 -2.553 -9.352 1.00 94.25 103 ASN A C 1
ATOM 722 O O . ASN A 1 103 ? -4.095 -3.675 -9.367 1.00 94.25 103 ASN A O 1
ATOM 726 N N . SER A 1 104 ? -2.679 -2.170 -10.244 1.00 93.19 104 SER A N 1
ATOM 727 C CA . SER A 1 104 ? -2.337 -2.969 -11.439 1.00 93.19 104 SER A CA 1
ATOM 728 C C . SER A 1 104 ? -0.875 -2.854 -11.901 1.00 93.19 104 SER A C 1
ATOM 730 O O . SER A 1 104 ? -0.515 -3.320 -12.980 1.00 93.19 104 SER A O 1
ATOM 732 N N . GLY A 1 105 ? -0.007 -2.195 -11.127 1.00 91.56 105 GLY A N 1
ATOM 733 C CA . GLY A 1 105 ? 1.342 -1.803 -11.560 1.00 91.56 105 GLY A CA 1
ATOM 734 C C . GLY A 1 105 ? 1.383 -0.478 -12.337 1.00 91.56 105 GLY A C 1
ATOM 735 O O . GLY A 1 105 ? 2.443 0.144 -12.433 1.00 91.56 105 GLY A O 1
ATOM 736 N N . GLY A 1 106 ? 0.234 0.010 -12.821 1.00 93.25 106 GLY A N 1
ATOM 737 C CA . GLY A 1 106 ? 0.081 1.345 -13.403 1.00 93.25 106 GLY A CA 1
ATOM 738 C C . GLY A 1 106 ? 1.011 1.582 -14.603 1.00 93.25 106 GLY A C 1
ATOM 739 O O . GLY A 1 106 ? 1.192 0.685 -15.425 1.00 93.25 106 GLY A O 1
ATOM 740 N N . PRO A 1 107 ? 1.655 2.757 -14.719 1.00 92.75 107 PRO A N 1
ATOM 741 C CA . PRO A 1 107 ? 2.631 3.030 -15.781 1.00 92.75 107 PRO A CA 1
ATOM 742 C C . PRO A 1 107 ? 3.811 2.046 -15.818 1.00 92.75 107 PRO A C 1
ATOM 744 O O . PRO A 1 107 ? 4.455 1.893 -16.852 1.00 92.75 107 PRO A O 1
ATOM 747 N N . TYR A 1 108 ? 4.085 1.363 -14.703 1.00 94.50 108 TYR A N 1
ATOM 748 C CA . TYR A 1 108 ? 5.177 0.403 -14.552 1.00 94.50 108 TYR A CA 1
ATOM 749 C C . TYR A 1 108 ? 4.713 -1.054 -14.709 1.00 94.50 108 TYR A C 1
ATOM 751 O O . TYR A 1 108 ? 5.419 -1.988 -14.315 1.00 94.50 108 TYR A O 1
ATOM 759 N N . TRP A 1 109 ? 3.536 -1.284 -15.298 1.00 93.12 109 TRP A N 1
ATOM 760 C CA . TRP A 1 109 ? 2.990 -2.627 -15.493 1.00 93.12 109 TRP A CA 1
ATOM 761 C C . TRP A 1 109 ?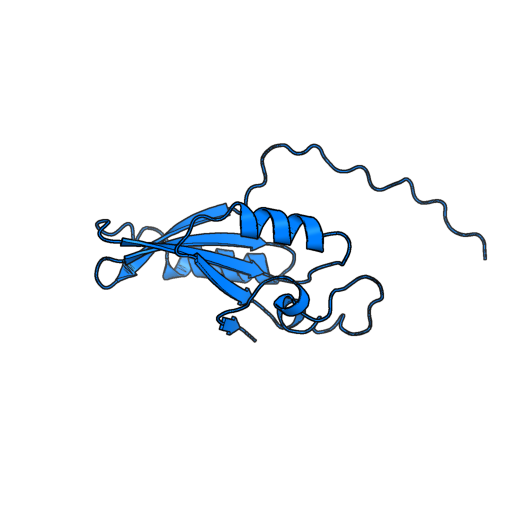 3.896 -3.540 -16.340 1.00 93.12 109 TRP A C 1
ATOM 763 O O . TRP A 1 109 ? 3.815 -4.747 -16.181 1.00 93.12 109 TRP A O 1
ATOM 773 N N . ASP A 1 110 ? 4.824 -3.017 -17.143 1.00 93.81 110 ASP A N 1
ATOM 774 C CA . ASP A 1 110 ? 5.803 -3.825 -17.902 1.00 93.81 110 ASP A CA 1
ATOM 775 C C . ASP A 1 110 ? 7.213 -3.828 -17.268 1.00 93.81 110 ASP A C 1
ATOM 777 O O . ASP A 1 110 ? 8.196 -4.307 -17.822 1.00 93.81 110 ASP A O 1
ATOM 781 N N . SER A 1 111 ? 7.358 -3.266 -16.066 1.00 93.50 111 SER A N 1
ATOM 782 C CA . SER A 1 111 ? 8.648 -3.252 -15.368 1.00 93.50 111 SER A CA 1
ATOM 783 C C . SER A 1 111 ? 8.941 -4.594 -14.692 1.00 93.50 111 SER A C 1
ATOM 785 O O . SER A 1 111 ? 8.057 -5.196 -14.083 1.00 93.50 111 SER A O 1
ATOM 787 N N . TYR A 1 112 ? 10.202 -5.032 -14.741 1.00 94.12 112 TYR A N 1
ATOM 788 C CA . TYR A 1 112 ? 10.659 -6.333 -14.227 1.00 94.12 112 TYR A CA 1
ATOM 789 C C . TYR A 1 112 ? 10.603 -6.484 -12.699 1.00 94.12 112 TYR A C 1
ATOM 791 O O . TYR A 1 112 ? 10.732 -7.595 -12.202 1.00 94.12 112 TYR A O 1
ATOM 799 N N . CYS A 1 113 ? 10.504 -5.375 -11.964 1.00 92.94 113 CYS A N 1
ATOM 800 C CA . CYS A 1 113 ? 10.600 -5.337 -10.502 1.00 92.94 113 CYS A CA 1
ATOM 801 C C . CYS A 1 113 ? 9.327 -4.842 -9.811 1.00 92.94 113 CYS A C 1
ATOM 803 O O . CYS A 1 113 ? 9.366 -4.582 -8.608 1.00 92.94 113 CYS A O 1
ATOM 805 N N . VAL A 1 114 ? 8.244 -4.626 -10.563 1.00 95.12 114 VAL A N 1
ATOM 806 C CA . VAL A 1 114 ? 6.988 -4.060 -10.054 1.00 95.12 114 VAL A CA 1
ATOM 807 C C . VAL A 1 114 ? 5.911 -5.127 -10.054 1.00 95.12 114 VAL A C 1
ATOM 809 O O . VAL A 1 114 ? 5.591 -5.688 -11.106 1.00 95.12 114 VAL A O 1
ATOM 812 N N . THR A 1 115 ? 5.294 -5.319 -8.895 1.00 92.12 115 THR A N 1
ATOM 813 C CA . THR A 1 115 ? 4.173 -6.231 -8.715 1.00 92.12 115 THR A CA 1
ATOM 814 C C . THR A 1 115 ? 2.932 -5.660 -9.408 1.00 92.12 115 THR A C 1
ATOM 816 O O . THR A 1 115 ? 2.601 -4.484 -9.258 1.00 92.12 115 THR A O 1
ATOM 819 N N . LYS A 1 116 ? 2.219 -6.480 -10.189 1.00 92.31 116 LYS A N 1
ATOM 820 C CA . LYS A 1 116 ? 1.099 -6.042 -11.055 1.00 92.31 116 LYS A CA 1
ATOM 821 C C . LYS A 1 116 ? -0.231 -5.902 -10.312 1.00 92.31 116 LYS A C 1
ATOM 823 O O . LYS A 1 116 ? -1.287 -6.151 -10.881 1.00 92.31 116 LYS A O 1
ATOM 828 N N . GLY A 1 117 ? -0.169 -5.551 -9.033 1.00 91.69 117 GLY A N 1
ATOM 829 C CA . GLY A 1 117 ? -1.325 -5.438 -8.156 1.00 91.69 117 GLY A CA 1
ATOM 830 C C . GLY A 1 117 ? -1.038 -5.962 -6.754 1.00 91.69 117 GLY A C 1
ATOM 831 O O . GLY A 1 117 ? -0.487 -7.048 -6.581 1.00 91.69 117 GLY A O 1
ATOM 832 N N . VAL A 1 118 ? -1.456 -5.195 -5.753 1.00 94.25 118 VAL A N 1
ATOM 833 C CA . VAL A 1 118 ? -1.394 -5.575 -4.331 1.00 94.25 118 VAL A CA 1
ATOM 834 C C . VAL A 1 118 ? -2.270 -6.795 -4.023 1.00 94.25 118 VAL A C 1
ATOM 836 O O . VAL A 1 118 ? -1.940 -7.594 -3.146 1.00 94.25 118 VAL A O 1
ATOM 839 N N . ASP A 1 119 ? -3.333 -6.982 -4.807 1.00 94.12 119 ASP A N 1
ATOM 840 C CA . ASP A 1 119 ? -4.306 -8.074 -4.666 1.00 94.12 119 ASP A CA 1
ATOM 841 C C . ASP A 1 119 ? -3.698 -9.479 -4.831 1.00 94.12 119 ASP A C 1
ATOM 843 O O . ASP A 1 119 ? -4.282 -10.485 -4.445 1.00 94.12 119 ASP A O 1
ATOM 847 N N . GLN A 1 120 ? -2.477 -9.572 -5.364 1.00 92.38 120 GLN A N 1
ATOM 848 C CA . GLN A 1 120 ? -1.773 -10.850 -5.475 1.00 92.38 120 GLN A CA 1
ATOM 849 C C . GLN A 1 120 ? -1.364 -11.431 -4.113 1.00 92.38 120 GLN A C 1
ATOM 851 O O . GLN A 1 120 ? -1.147 -12.638 -4.012 1.00 92.38 120 GLN A O 1
ATOM 856 N N . PHE A 1 121 ? -1.211 -10.596 -3.079 1.00 93.06 121 PHE A N 1
ATOM 857 C CA . PHE A 1 121 ? -0.694 -11.032 -1.775 1.00 93.06 121 PHE A CA 1
ATOM 858 C C . PHE A 1 121 ? -1.430 -10.445 -0.560 1.00 93.06 121 PHE A C 1
ATOM 860 O O . PHE A 1 121 ? -1.262 -10.969 0.542 1.00 93.06 121 PHE A O 1
ATOM 867 N N . ILE A 1 122 ? -2.253 -9.404 -0.721 1.00 93.12 122 ILE A N 1
ATOM 868 C CA . ILE A 1 122 ? -3.120 -8.853 0.334 1.00 93.12 122 ILE A CA 1
ATOM 869 C C . ILE A 1 122 ? -4.544 -8.738 -0.222 1.00 93.12 122 ILE A C 1
ATOM 871 O O . ILE A 1 122 ? -4.697 -8.198 -1.313 1.00 93.12 122 ILE A O 1
ATOM 875 N N . PRO A 1 123 ? -5.586 -9.174 0.511 1.00 94.25 123 PRO A N 1
ATOM 876 C CA . PRO A 1 123 ? -6.965 -8.999 0.066 1.00 94.25 123 PRO A CA 1
ATOM 877 C C . PRO A 1 123 ? -7.349 -7.514 0.094 1.00 94.25 123 PRO A C 1
ATOM 879 O O . PRO A 1 123 ? -7.327 -6.895 1.158 1.00 94.25 123 PRO A O 1
ATOM 882 N N . VAL A 1 124 ? -7.693 -6.940 -1.059 1.00 95.25 124 VAL A N 1
ATOM 883 C CA . VAL A 1 124 ? -8.095 -5.529 -1.174 1.00 95.25 124 VAL A CA 1
ATOM 884 C C . VAL A 1 124 ? -9.614 -5.391 -1.033 1.00 95.25 124 VAL A C 1
ATOM 886 O O . VAL A 1 124 ? -10.367 -6.078 -1.716 1.00 95.25 124 VAL A O 1
ATOM 889 N N . ASP A 1 125 ? -10.083 -4.473 -0.181 1.00 95.56 125 ASP A N 1
ATOM 890 C CA . ASP A 1 125 ? -11.516 -4.166 -0.057 1.00 95.56 125 ASP A CA 1
ATOM 891 C C . ASP A 1 125 ? -11.967 -3.120 -1.083 1.00 95.56 125 ASP A C 1
ATOM 893 O O . ASP A 1 125 ? -13.053 -3.216 -1.656 1.00 95.56 125 ASP A O 1
ATOM 897 N N . VAL A 1 126 ? -11.157 -2.074 -1.271 1.00 95.12 126 VAL A N 1
ATOM 898 C CA . VAL A 1 126 ? -11.495 -0.919 -2.110 1.00 95.12 126 VAL A CA 1
ATOM 899 C C . VAL A 1 126 ? -10.282 -0.494 -2.928 1.00 95.12 126 VAL A C 1
ATOM 901 O O . VAL A 1 126 ? -9.175 -0.365 -2.404 1.00 95.12 126 VAL A O 1
ATOM 904 N N . TYR A 1 127 ? -10.516 -0.215 -4.208 1.00 95.38 127 TYR A N 1
ATOM 905 C CA . TYR A 1 127 ? -9.529 0.357 -5.118 1.00 95.38 127 TYR A CA 1
ATOM 906 C C . TYR A 1 127 ? -9.847 1.828 -5.374 1.00 95.38 127 TYR A C 1
ATOM 908 O O . TYR A 1 127 ? -10.977 2.172 -5.728 1.00 95.38 127 TYR A O 1
ATOM 916 N N . VAL A 1 128 ? -8.841 2.685 -5.232 1.00 93.31 128 VAL A N 1
ATOM 917 C CA . VAL A 1 128 ? -8.893 4.093 -5.634 1.00 93.31 128 VAL A CA 1
ATOM 918 C C . VAL A 1 128 ? -8.078 4.231 -6.919 1.00 93.31 128 VAL A C 1
ATOM 920 O O . VAL A 1 128 ? -6.882 3.919 -6.893 1.00 93.31 128 VAL A O 1
ATOM 923 N N . PRO A 1 129 ? -8.708 4.596 -8.049 1.00 88.62 129 PRO A N 1
ATOM 924 C CA . PRO A 1 129 ? -8.028 4.714 -9.335 1.00 88.62 129 PRO A CA 1
ATOM 925 C C . PRO A 1 129 ? -7.064 5.902 -9.386 1.00 88.62 129 PRO A C 1
ATOM 927 O O . PRO A 1 129 ? -7.428 6.979 -8.863 1.00 88.62 129 PRO A O 1
#

Solvent-accessible surface area (backbone atoms only — not comparable to full-atom values): 7306 Å² total; per-residue (Å²): 133,83,78,81,86,69,75,79,81,75,77,73,76,91,77,76,82,64,53,56,75,47,70,25,44,71,59,97,40,33,28,36,36,37,29,42,47,64,58,40,78,42,25,60,54,51,51,49,47,42,59,72,78,35,60,87,40,82,55,73,81,73,41,75,38,30,35,42,34,38,17,18,54,42,32,61,85,46,45,65,57,53,51,47,54,57,69,73,50,64,85,59,64,44,30,36,28,29,30,46,22,14,60,42,13,40,98,41,50,86,42,97,55,39,38,61,22,52,66,80,80,43,83,65,76,44,80,43,114

Nearest PDB structures (foldseek):
  6rfq-assembly1_K  TM=8.148E-01  e=6.875E-10  Yarrowia lipolytica
  8bee-assembly1_B  TM=8.305E-01  e=3.182E-09  Arabidopsis thaliana
  6zkq-assembly1_6  TM=8.540E-01  e=5.652E-09  Ovis aries
  8om1-assembly1_B  TM=8.632E-01  e=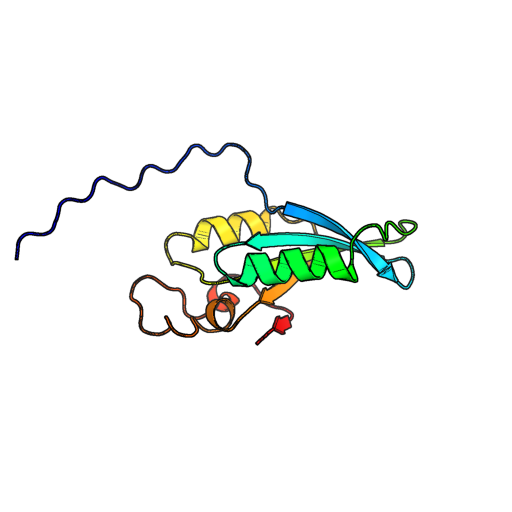6.025E-09  Mus musculus
  8qby-assembly1_B  TM=8.372E-01  e=4.379E-09  Paracoccus denitrificans PD1222

Foldseek 3Di:
DDPDPDPDPPPDDPPDPQFDWDWFDPPPQEIETEREPADDPQSVVVVVCCVPPGPPHPDHHPYYEYEYEDGAWDWPVCLVVSLVSVVVTDPPYAYEYEDCRQAANHPNNVPPGTDGHNCVRDPHDYYHD

Mean predicted aligned error: 9.37 Å

Sequence (129 aa):
MAAIDLPAPRAGGTAGAGPDVTAVDGGGGISLRVFDAGLACCAVEVEAALRRHLAGRDGAQTSVVHVFVVAGTVTDKLAPHVLKAYQDTPEPRRVLSFGACANSGGPYWDSYCVTKGVDQFIPVDVYVP

pLDDT: mean 81.16, std 16.82, range [36.41, 95.69]